Protein AF-A0A5F2HVX7-F1 (afdb_monomer)

Structure (mmCIF, N/CA/C/O backbone):
data_AF-A0A5F2HVX7-F1
#
_entry.id   AF-A0A5F2HVX7-F1
#
loop_
_atom_site.group_PDB
_atom_site.id
_atom_site.type_symbol
_atom_site.label_atom_id
_atom_site.label_alt_id
_atom_site.label_comp_id
_atom_site.label_asym_id
_atom_site.label_entity_id
_atom_site.label_seq_id
_atom_site.pdbx_PDB_ins_code
_atom_site.Cartn_x
_atom_site.Cartn_y
_atom_site.Cartn_z
_atom_site.occupancy
_atom_site.B_iso_or_equiv
_atom_site.auth_seq_id
_atom_site.auth_comp_id
_atom_site.auth_asym_id
_atom_site.auth_atom_id
_atom_site.pdbx_PDB_model_num
ATOM 1 N N . GLU A 1 1 ? -7.460 4.386 -13.150 1.00 77.94 1 GLU A N 1
ATOM 2 C CA . GLU A 1 1 ? -6.730 4.489 -11.866 1.00 77.94 1 GLU A CA 1
ATOM 3 C C . GLU A 1 1 ? -6.963 3.286 -10.956 1.00 77.94 1 GLU A C 1
ATOM 5 O O . GLU A 1 1 ? -6.006 2.580 -10.676 1.00 77.94 1 GLU A O 1
ATOM 10 N N . LEU A 1 2 ? -8.201 2.973 -10.549 1.00 87.44 2 LEU A N 1
ATOM 11 C CA . LEU A 1 2 ? -8.460 1.916 -9.554 1.00 87.44 2 LEU A CA 1
ATOM 12 C C . LEU A 1 2 ? -7.946 0.516 -9.939 1.00 87.44 2 LEU A C 1
ATOM 14 O O . LEU A 1 2 ? -7.370 -0.168 -9.098 1.00 87.44 2 LEU A O 1
ATOM 18 N N . ALA A 1 3 ? -8.091 0.111 -11.206 1.00 91.12 3 ALA A N 1
ATOM 19 C CA . ALA A 1 3 ? -7.529 -1.149 -11.703 1.00 91.12 3 ALA A CA 1
ATOM 20 C C . ALA A 1 3 ? -5.996 -1.200 -11.558 1.00 91.12 3 ALA A C 1
ATOM 22 O O . ALA A 1 3 ? -5.442 -2.226 -11.173 1.00 91.12 3 ALA A O 1
ATOM 23 N N . VAL A 1 4 ? -5.316 -0.074 -11.805 1.00 93.44 4 VAL A N 1
ATOM 24 C CA . VAL A 1 4 ? -3.857 0.041 -11.669 1.00 93.44 4 VAL A CA 1
ATOM 25 C C . VAL A 1 4 ? -3.458 -0.009 -10.196 1.00 93.44 4 VAL A C 1
ATOM 27 O O . VAL A 1 4 ? -2.576 -0.786 -9.848 1.00 93.44 4 VAL A O 1
ATOM 30 N N . VAL A 1 5 ? -4.145 0.728 -9.312 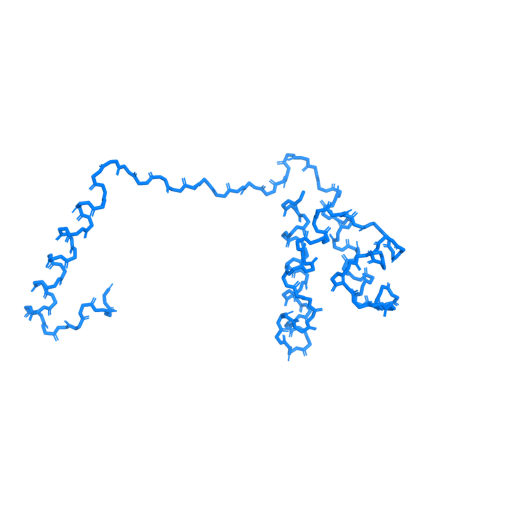1.00 94.38 5 VAL A N 1
ATOM 31 C CA . VAL A 1 5 ? -3.909 0.655 -7.856 1.00 94.38 5 VAL A CA 1
ATOM 32 C C . VAL A 1 5 ? -4.043 -0.784 -7.361 1.00 94.38 5 VAL A C 1
ATOM 34 O O . VAL A 1 5 ? -3.156 -1.281 -6.672 1.00 94.38 5 VAL A O 1
ATOM 37 N N . GLN A 1 6 ? -5.125 -1.470 -7.739 1.00 93.56 6 GLN A N 1
ATOM 38 C CA . GLN A 1 6 ? -5.376 -2.851 -7.335 1.00 93.56 6 GLN A CA 1
ATOM 39 C C . GLN A 1 6 ? -4.275 -3.795 -7.833 1.00 93.56 6 GLN A C 1
ATOM 41 O O . GLN A 1 6 ? -3.757 -4.597 -7.056 1.00 93.56 6 GLN A O 1
ATOM 46 N N . ALA A 1 7 ? -3.894 -3.692 -9.108 1.00 95.31 7 ALA A N 1
ATOM 47 C CA . ALA A 1 7 ? -2.873 -4.547 -9.701 1.00 95.31 7 ALA A CA 1
ATOM 48 C C . ALA A 1 7 ? -1.490 -4.324 -9.078 1.00 95.31 7 ALA A C 1
ATOM 50 O O . ALA A 1 7 ? -0.807 -5.292 -8.742 1.00 95.31 7 ALA A O 1
ATOM 51 N N . VAL A 1 8 ? -1.098 -3.065 -8.870 1.00 96.31 8 VAL A N 1
ATOM 52 C CA . VAL A 1 8 ? 0.184 -2.701 -8.253 1.00 96.31 8 VAL A CA 1
ATOM 53 C C . VAL A 1 8 ? 0.216 -3.114 -6.781 1.00 96.31 8 VAL A C 1
ATOM 55 O O . VAL A 1 8 ? 1.210 -3.680 -6.329 1.00 96.31 8 VAL A O 1
ATOM 58 N N . ALA A 1 9 ? -0.872 -2.909 -6.033 1.00 96.19 9 ALA A N 1
ATOM 59 C CA . ALA A 1 9 ? -0.971 -3.361 -4.647 1.00 96.19 9 ALA A CA 1
ATOM 60 C C . ALA A 1 9 ? -0.880 -4.892 -4.538 1.00 96.19 9 ALA A C 1
ATOM 62 O O . ALA A 1 9 ? -0.153 -5.404 -3.687 1.00 96.19 9 ALA A O 1
ATOM 63 N N . ALA A 1 10 ? -1.560 -5.621 -5.428 1.00 96.25 10 ALA A N 1
ATOM 64 C CA . ALA A 1 10 ? -1.506 -7.079 -5.472 1.00 96.25 10 ALA A CA 1
ATOM 65 C C . ALA A 1 10 ? -0.116 -7.599 -5.874 1.00 96.25 10 ALA A C 1
ATOM 67 O O . ALA A 1 10 ? 0.359 -8.580 -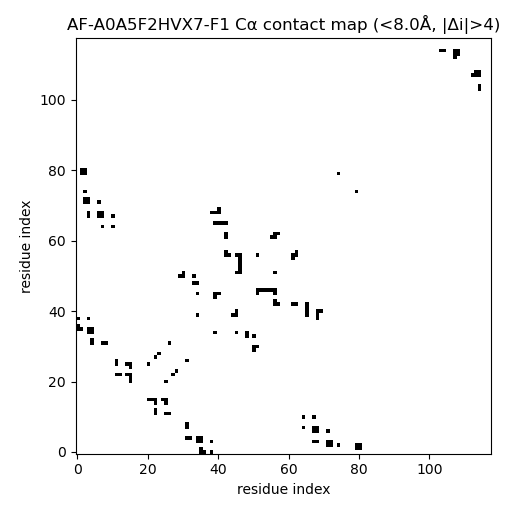5.306 1.00 96.25 10 ALA A O 1
ATOM 68 N N . TRP A 1 11 ? 0.547 -6.948 -6.834 1.00 97.19 11 TRP A N 1
ATOM 69 C CA . TRP A 1 11 ? 1.933 -7.250 -7.195 1.00 97.19 11 TRP A CA 1
ATOM 70 C C . TRP A 1 11 ? 2.874 -7.044 -6.006 1.00 97.19 11 TRP A C 1
ATOM 72 O O . TRP A 1 11 ? 3.629 -7.952 -5.667 1.00 97.19 11 TRP A O 1
ATOM 82 N N . ARG A 1 12 ? 2.758 -5.909 -5.306 1.00 97.38 12 ARG A N 1
ATOM 83 C CA . ARG A 1 12 ? 3.570 -5.613 -4.122 1.00 97.38 12 ARG A CA 1
ATOM 84 C C . ARG A 1 12 ? 3.405 -6.665 -3.030 1.00 97.38 12 ARG A C 1
ATOM 86 O O . ARG A 1 12 ? 4.388 -7.026 -2.396 1.00 97.38 12 ARG A O 1
ATOM 93 N N . GLU A 1 13 ? 2.179 -7.126 -2.786 1.00 97.44 13 GLU A N 1
ATOM 94 C CA . GLU A 1 13 ? 1.900 -8.164 -1.788 1.00 97.44 13 GLU A CA 1
ATOM 95 C C . GLU A 1 13 ? 2.611 -9.482 -2.13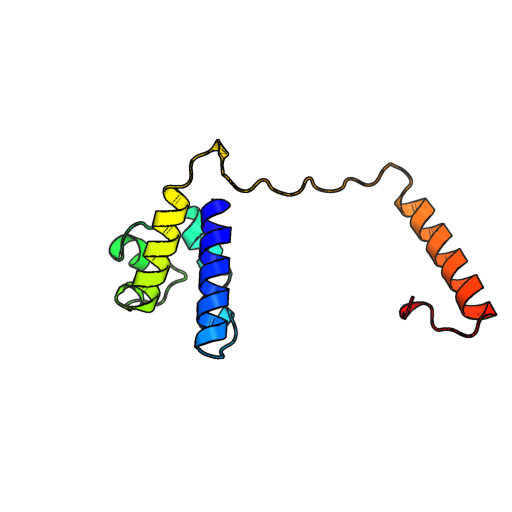3 1.00 97.44 13 GLU A C 1
ATOM 97 O O . GLU A 1 13 ? 3.227 -10.092 -1.262 1.00 97.44 13 GLU A O 1
ATOM 102 N N . ARG A 1 14 ? 2.593 -9.889 -3.411 1.00 97.19 14 ARG A N 1
ATOM 103 C CA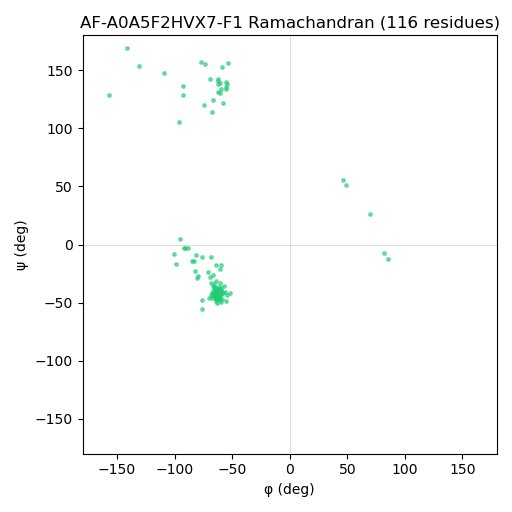 . ARG A 1 14 ? 3.310 -11.088 -3.873 1.00 97.19 14 ARG A CA 1
ATOM 104 C C . ARG A 1 14 ? 4.819 -10.947 -3.698 1.00 97.19 14 ARG A C 1
ATOM 106 O O . ARG A 1 14 ? 5.423 -11.792 -3.051 1.00 97.19 14 ARG A O 1
ATOM 113 N N . GLU A 1 15 ? 5.398 -9.846 -4.167 1.00 96.25 15 GLU A N 1
ATOM 114 C CA . GLU A 1 15 ? 6.835 -9.568 -4.028 1.00 96.25 15 GLU A CA 1
ATOM 115 C C . GLU A 1 15 ? 7.285 -9.513 -2.564 1.00 96.25 15 GLU A C 1
ATOM 117 O O . GLU A 1 15 ? 8.339 -10.033 -2.207 1.00 96.25 15 GLU A O 1
ATOM 122 N N . ALA A 1 16 ? 6.492 -8.872 -1.702 1.00 97.06 16 ALA A N 1
ATOM 123 C CA . ALA A 1 16 ? 6.787 -8.752 -0.279 1.00 97.06 16 ALA A CA 1
ATOM 124 C C . ALA A 1 16 ? 6.792 -10.122 0.403 1.00 97.06 16 ALA A C 1
ATOM 126 O O . ALA A 1 16 ? 7.685 -10.407 1.198 1.00 97.06 16 ALA A O 1
ATOM 127 N N . ARG A 1 17 ? 5.825 -10.976 0.049 1.00 97.19 17 ARG A N 1
ATOM 128 C CA . ARG A 1 17 ? 5.727 -12.347 0.547 1.00 97.19 17 ARG A CA 1
ATOM 129 C C . ARG A 1 17 ? 6.865 -13.230 0.042 1.00 97.19 17 ARG A C 1
ATOM 131 O O . ARG A 1 17 ? 7.443 -13.964 0.830 1.00 97.19 17 ARG A O 1
ATOM 138 N N . GLU A 1 18 ? 7.181 -13.171 -1.248 1.00 96.50 18 GLU A N 1
ATOM 139 C CA . GLU A 1 18 ? 8.242 -13.984 -1.860 1.00 96.50 18 GLU A CA 1
ATOM 140 C C . GLU A 1 18 ? 9.626 -13.633 -1.313 1.00 96.50 18 GLU A C 1
ATOM 142 O O . GLU A 1 18 ? 10.464 -14.510 -1.121 1.00 96.50 18 GLU A O 1
ATOM 147 N N . ARG A 1 19 ? 9.860 -12.348 -1.041 1.00 95.25 19 ARG A N 1
ATOM 148 C CA . ARG A 1 19 ? 11.140 -11.842 -0.536 1.00 95.25 19 ARG A CA 1
ATOM 149 C C . ARG A 1 19 ? 11.223 -11.792 0.988 1.00 95.25 19 ARG A C 1
ATOM 151 O O . ARG A 1 19 ? 12.261 -11.378 1.492 1.00 95.25 19 ARG A O 1
ATOM 158 N N . ASP A 1 20 ? 10.146 -12.148 1.686 1.00 97.12 20 ASP A N 1
ATOM 159 C CA . ASP A 1 20 ? 9.999 -12.046 3.143 1.00 97.12 20 ASP A CA 1
ATOM 160 C C . ASP A 1 20 ? 10.412 -10.667 3.697 1.00 97.12 20 ASP A C 1
ATOM 162 O O . ASP A 1 20 ? 11.249 -10.517 4.589 1.00 97.12 20 ASP A O 1
ATOM 166 N N . VAL A 1 21 ? 9.856 -9.605 3.106 1.00 96.75 21 VAL A N 1
ATOM 167 C CA . VAL A 1 21 ? 10.119 -8.222 3.525 1.00 96.75 21 VAL A CA 1
ATOM 168 C C . VAL A 1 21 ? 8.826 -7.433 3.700 1.00 96.75 21 VAL A C 1
ATOM 170 O O . VAL A 1 21 ? 7.838 -7.679 3.010 1.00 96.75 21 VAL A O 1
ATOM 173 N N . PRO A 1 22 ? 8.816 -6.397 4.560 1.00 97.25 22 PRO A N 1
ATOM 174 C CA . PRO A 1 22 ? 7.677 -5.497 4.658 1.00 97.25 22 PRO A CA 1
ATOM 175 C C . PRO A 1 22 ? 7.325 -4.874 3.303 1.00 97.25 22 PRO A C 1
ATOM 177 O O . PRO A 1 22 ? 8.202 -4.419 2.569 1.00 97.25 22 PRO A O 1
ATOM 180 N N . ARG A 1 23 ? 6.029 -4.750 3.010 1.00 96.00 23 ARG A N 1
ATOM 181 C CA . ARG A 1 23 ? 5.501 -4.208 1.741 1.00 96.00 23 ARG A CA 1
ATOM 182 C C . ARG A 1 23 ? 6.095 -2.852 1.365 1.00 96.00 23 ARG A C 1
ATOM 184 O O . ARG A 1 23 ? 6.481 -2.644 0.219 1.00 96.00 23 ARG A O 1
ATOM 191 N N . GLY A 1 24 ? 6.255 -1.960 2.345 1.00 93.94 24 GLY A N 1
ATOM 192 C CA . GLY A 1 24 ? 6.862 -0.641 2.140 1.00 93.94 24 GLY A CA 1
ATOM 193 C C . GLY A 1 24 ? 8.337 -0.677 1.717 1.00 93.94 24 GLY A C 1
ATOM 194 O O . GLY A 1 24 ? 8.834 0.314 1.191 1.00 93.94 24 GLY A O 1
ATOM 195 N N . ARG A 1 25 ? 9.037 -1.806 1.911 1.00 94.44 25 ARG A N 1
ATOM 196 C CA . ARG A 1 25 ? 10.401 -2.027 1.406 1.00 94.44 25 ARG A CA 1
ATOM 197 C C . ARG A 1 25 ? 10.429 -2.415 -0.070 1.00 94.44 25 ARG A C 1
ATOM 199 O O . ARG A 1 25 ? 11.423 -2.143 -0.732 1.00 94.44 25 ARG A O 1
ATOM 206 N N . VAL A 1 26 ? 9.363 -3.034 -0.575 1.00 94.50 26 VAL A N 1
ATOM 207 C CA . VAL A 1 26 ? 9.204 -3.328 -2.005 1.00 94.50 26 VAL A CA 1
ATOM 208 C C . VAL A 1 26 ? 8.818 -2.058 -2.754 1.00 94.50 26 VAL A C 1
ATOM 210 O O . VAL A 1 26 ? 9.493 -1.669 -3.702 1.00 94.50 26 VAL A O 1
ATOM 213 N N . LEU A 1 27 ? 7.734 -1.413 -2.318 1.00 94.56 27 LEU A N 1
ATOM 214 C CA . LEU A 1 27 ? 7.210 -0.194 -2.923 1.00 94.56 27 LEU A CA 1
ATOM 215 C C . LEU A 1 27 ? 6.377 0.570 -1.888 1.00 94.56 27 LEU A C 1
ATOM 217 O O . LEU A 1 27 ? 5.486 0.004 -1.245 1.00 94.56 27 LEU A O 1
ATOM 221 N N . LYS A 1 28 ? 6.665 1.858 -1.715 1.00 94.81 28 LYS A N 1
ATOM 222 C CA . LYS A 1 28 ? 5.933 2.718 -0.782 1.00 94.81 28 LYS A CA 1
ATOM 223 C C . LYS A 1 28 ? 4.534 3.062 -1.316 1.00 94.81 28 LYS A C 1
ATOM 225 O O . LYS A 1 28 ? 4.297 3.008 -2.519 1.00 94.81 28 LYS A O 1
ATOM 230 N N . ASP A 1 29 ? 3.603 3.391 -0.420 1.00 95.00 29 ASP A N 1
ATOM 231 C CA . ASP A 1 29 ? 2.208 3.676 -0.794 1.00 95.00 29 ASP A CA 1
ATOM 232 C C . ASP A 1 29 ? 2.075 4.922 -1.683 1.00 95.00 29 ASP A C 1
ATOM 234 O O . ASP A 1 29 ? 1.308 4.910 -2.641 1.00 95.00 29 ASP A O 1
ATOM 238 N N . ASP A 1 30 ? 2.859 5.968 -1.418 1.00 94.75 30 ASP A N 1
ATOM 239 C CA . ASP A 1 30 ? 2.949 7.175 -2.253 1.00 94.75 30 ASP A CA 1
ATOM 240 C C . ASP A 1 30 ? 3.324 6.843 -3.705 1.00 94.75 30 ASP A C 1
ATOM 242 O O . ASP A 1 30 ? 2.713 7.369 -4.636 1.00 94.75 30 ASP A O 1
ATOM 246 N N . ALA A 1 31 ? 4.247 5.901 -3.906 1.00 95.06 31 ALA A N 1
ATOM 247 C CA . ALA A 1 31 ? 4.606 5.427 -5.236 1.00 95.06 31 ALA A CA 1
ATOM 248 C C . ALA A 1 31 ? 3.462 4.686 -5.937 1.00 95.06 31 ALA A C 1
ATOM 250 O O . ALA A 1 31 ? 3.269 4.863 -7.137 1.00 95.06 31 ALA A O 1
ATOM 251 N N . ILE A 1 32 ? 2.657 3.904 -5.208 1.00 95.62 32 ILE A N 1
ATOM 252 C CA . ILE A 1 32 ? 1.469 3.244 -5.780 1.00 95.62 32 ILE A CA 1
ATOM 253 C C . ILE A 1 32 ? 0.489 4.287 -6.322 1.00 95.62 32 ILE A C 1
ATOM 255 O O . ILE A 1 32 ? -0.023 4.125 -7.432 1.00 95.62 32 ILE A O 1
ATOM 259 N N . TYR A 1 33 ? 0.250 5.362 -5.567 1.00 94.81 33 TYR A N 1
ATOM 260 C CA . TYR A 1 33 ? -0.620 6.451 -6.007 1.00 94.81 33 TYR A CA 1
ATOM 261 C C . TYR A 1 33 ? -0.062 7.167 -7.239 1.00 94.81 33 TYR A C 1
ATOM 263 O O . TYR A 1 33 ? -0.799 7.362 -8.205 1.00 94.81 33 TYR A O 1
ATOM 271 N N . GLU A 1 34 ? 1.228 7.516 -7.247 1.00 95.62 34 GLU A N 1
ATOM 272 C CA . GLU A 1 34 ? 1.839 8.196 -8.396 1.00 95.62 34 GLU A CA 1
ATOM 273 C C . GLU A 1 34 ? 1.815 7.312 -9.656 1.00 95.62 34 GLU A C 1
ATOM 275 O O . GLU A 1 34 ? 1.433 7.780 -10.729 1.00 95.62 34 GLU A O 1
ATOM 280 N N . ILE A 1 35 ? 2.132 6.017 -9.531 1.00 96.00 35 ILE A N 1
ATOM 281 C CA . ILE A 1 35 ? 2.056 5.044 -10.633 1.00 96.00 35 ILE A CA 1
ATOM 282 C C . ILE A 1 35 ? 0.623 4.926 -11.161 1.00 96.00 35 ILE A C 1
ATOM 284 O O . ILE A 1 35 ? 0.421 4.861 -12.371 1.00 96.00 35 ILE A O 1
ATOM 288 N N . ALA A 1 36 ? -0.382 4.909 -10.286 1.00 94.62 36 ALA A N 1
ATOM 289 C CA . ALA A 1 36 ? -1.773 4.809 -10.711 1.00 94.62 36 ALA A CA 1
ATOM 290 C C . ALA A 1 36 ? -2.279 6.056 -11.450 1.00 94.62 36 ALA A C 1
ATOM 292 O O . ALA A 1 36 ? -3.104 5.910 -12.354 1.00 94.62 36 ALA A O 1
ATOM 293 N N . GLN A 1 37 ? -1.787 7.242 -11.079 1.00 94.38 37 GLN A N 1
ATOM 294 C CA . GLN A 1 37 ? -2.119 8.514 -11.729 1.00 94.38 37 GLN A CA 1
ATOM 295 C C . GLN A 1 37 ? -1.391 8.685 -13.066 1.00 94.38 37 GLN A C 1
ATOM 297 O O . GLN A 1 37 ? -2.005 9.038 -14.068 1.00 94.38 37 GLN A O 1
ATOM 302 N N . GLN A 1 38 ? -0.080 8.429 -13.094 1.00 94.88 38 GLN A N 1
ATOM 303 C CA . GLN A 1 38 ? 0.751 8.633 -14.285 1.00 94.88 38 GLN A CA 1
ATOM 304 C C . GLN A 1 38 ? 0.664 7.467 -15.278 1.00 94.88 38 GLN A C 1
ATOM 306 O O . GLN A 1 38 ? 0.949 7.646 -16.459 1.00 94.88 38 GLN A O 1
ATOM 311 N N . ALA A 1 39 ? 0.277 6.276 -14.809 1.00 94.31 39 ALA A N 1
ATOM 312 C CA . ALA A 1 39 ? 0.128 5.054 -15.599 1.00 94.31 39 ALA A CA 1
ATOM 313 C C . ALA A 1 39 ? 1.319 4.781 -16.553 1.00 94.31 39 ALA A C 1
ATOM 315 O O . ALA A 1 39 ? 1.117 4.643 -17.766 1.00 94.31 39 ALA A O 1
ATOM 316 N N . PRO A 1 40 ? 2.566 4.712 -16.039 1.00 95.81 40 PRO A N 1
ATOM 317 C CA . PRO A 1 40 ? 3.749 4.506 -16.869 1.00 95.81 40 PRO A CA 1
ATOM 318 C C . PRO A 1 40 ? 3.682 3.153 -17.588 1.00 95.81 40 PRO A C 1
ATOM 320 O O . PRO A 1 40 ? 3.435 2.120 -16.969 1.00 95.81 40 PRO A O 1
ATOM 323 N N . ARG A 1 41 ? 3.927 3.159 -18.903 1.00 94.81 41 ARG A N 1
ATOM 324 C CA . ARG A 1 41 ? 3.892 1.947 -19.745 1.00 94.81 41 ARG A CA 1
ATOM 325 C C . ARG A 1 41 ? 5.266 1.347 -20.015 1.00 94.81 41 ARG A C 1
ATOM 327 O O . ARG A 1 41 ? 5.359 0.191 -20.422 1.00 94.81 41 ARG A O 1
ATOM 334 N N . ASP A 1 42 ? 6.316 2.124 -19.774 1.00 95.44 42 ASP A N 1
ATOM 335 C CA . ASP A 1 42 ? 7.702 1.761 -20.034 1.00 95.44 42 ASP A CA 1
ATOM 336 C C . ASP A 1 42 ? 8.646 2.278 -18.933 1.00 95.44 42 ASP A C 1
ATOM 338 O O . ASP A 1 42 ? 8.270 3.077 -18.067 1.00 95.44 42 ASP A O 1
ATOM 342 N N . ALA A 1 43 ? 9.894 1.805 -18.969 1.00 94.25 43 ALA A N 1
ATOM 343 C CA . ALA A 1 43 ? 10.919 2.164 -17.994 1.00 94.25 43 ALA A CA 1
ATOM 344 C C . ALA A 1 43 ? 11.282 3.658 -18.036 1.00 94.25 43 ALA A C 1
ATOM 346 O O . ALA A 1 43 ? 11.609 4.239 -17.006 1.00 94.25 43 ALA A O 1
ATOM 347 N N . THR A 1 44 ? 11.198 4.310 -19.201 1.00 93.81 44 THR A N 1
ATOM 348 C CA . THR A 1 44 ? 11.484 5.747 -19.319 1.00 93.81 44 THR A CA 1
ATOM 349 C C . THR A 1 44 ? 10.426 6.581 -18.601 1.00 93.81 44 THR A C 1
ATOM 351 O O . THR A 1 44 ? 10.773 7.514 -17.882 1.00 93.81 44 THR A O 1
ATOM 354 N N . ALA A 1 45 ? 9.149 6.238 -18.753 1.00 93.75 45 ALA A N 1
ATOM 355 C CA . ALA A 1 45 ? 8.043 6.858 -18.039 1.00 93.75 45 ALA A CA 1
ATOM 356 C C . ALA A 1 45 ? 8.128 6.578 -16.533 1.00 93.75 45 ALA A C 1
ATOM 358 O O . ALA A 1 45 ? 7.929 7.492 -15.736 1.00 93.75 45 ALA A O 1
ATOM 359 N N . LEU A 1 46 ? 8.494 5.352 -16.144 1.00 94.12 46 LEU A N 1
ATOM 360 C CA . LEU A 1 46 ? 8.693 4.991 -14.740 1.00 94.12 46 LEU A CA 1
ATOM 361 C C . LEU A 1 46 ? 9.832 5.799 -14.098 1.00 94.12 46 LEU A C 1
ATOM 363 O O . LEU A 1 46 ? 9.664 6.327 -13.007 1.00 94.12 4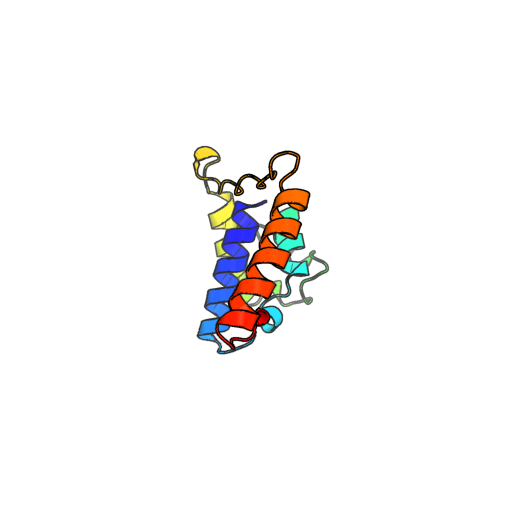6 LEU A O 1
ATOM 367 N N . GLY A 1 47 ? 10.957 5.980 -14.794 1.00 92.62 47 GLY A N 1
ATOM 368 C CA . GLY A 1 47 ? 12.100 6.757 -14.299 1.00 92.62 47 GLY A CA 1
ATOM 369 C C . GLY A 1 47 ? 11.848 8.267 -14.167 1.00 92.62 47 GLY A C 1
ATOM 370 O O . GLY A 1 47 ? 12.667 8.975 -13.581 1.00 92.62 47 GLY A O 1
ATOM 371 N N . ARG A 1 48 ? 10.732 8.782 -14.704 1.00 93.25 48 ARG A N 1
ATOM 372 C CA . ARG A 1 48 ? 10.299 10.180 -14.521 1.00 93.25 48 ARG A CA 1
ATOM 373 C C . ARG A 1 48 ? 9.505 10.392 -13.232 1.00 93.25 48 ARG A C 1
ATOM 375 O O . ARG A 1 48 ? 9.303 11.547 -12.854 1.00 93.25 48 ARG A O 1
ATOM 382 N N . LEU A 1 49 ? 9.049 9.318 -12.584 1.00 94.00 49 LEU A N 1
ATOM 383 C CA . LEU A 1 49 ? 8.291 9.412 -11.341 1.00 94.00 49 LEU A CA 1
ATOM 384 C C . LEU A 1 49 ? 9.186 9.898 -10.202 1.00 94.00 49 LEU A C 1
ATOM 386 O O . LEU A 1 49 ? 10.364 9.548 -10.107 1.00 94.00 49 LEU A O 1
ATOM 390 N N . ARG A 1 50 ? 8.620 10.722 -9.321 1.00 92.50 50 ARG A N 1
ATOM 391 C CA . ARG A 1 50 ? 9.367 11.334 -8.213 1.00 92.50 50 ARG A CA 1
ATOM 392 C C . ARG A 1 50 ? 9.543 10.377 -7.041 1.00 92.50 50 ARG A C 1
ATOM 394 O O . ARG A 1 50 ? 10.514 10.492 -6.299 1.00 92.50 50 ARG A O 1
ATOM 401 N N . THR A 1 51 ? 8.602 9.456 -6.865 1.00 91.31 51 THR A N 1
ATOM 402 C CA . THR A 1 51 ? 8.568 8.499 -5.749 1.00 91.31 51 THR A CA 1
ATOM 403 C C . THR A 1 51 ? 9.438 7.261 -5.974 1.00 91.31 51 THR A C 1
ATOM 405 O O . THR A 1 51 ? 9.736 6.540 -5.019 1.00 91.31 51 THR A O 1
ATOM 408 N N . THR A 1 52 ? 9.885 7.010 -7.208 1.00 88.25 52 THR A N 1
ATOM 409 C CA . THR A 1 52 ? 10.758 5.876 -7.536 1.00 88.25 52 THR A CA 1
ATOM 410 C C . THR A 1 52 ? 12.237 6.273 -7.484 1.00 88.25 52 THR A C 1
ATOM 412 O O . THR A 1 52 ? 12.603 7.321 -8.020 1.00 88.25 52 THR A O 1
ATOM 415 N N . PRO A 1 53 ? 13.126 5.452 -6.892 1.00 86.31 53 PRO A N 1
ATOM 416 C CA . PRO A 1 53 ? 14.561 5.724 -6.912 1.00 86.31 53 PRO A CA 1
ATOM 417 C C . PRO A 1 53 ? 15.112 5.769 -8.345 1.00 86.31 53 PRO A C 1
ATOM 419 O O . PRO A 1 53 ? 14.778 4.919 -9.168 1.00 86.31 53 PRO A O 1
ATOM 422 N N . LYS A 1 54 ? 16.008 6.719 -8.639 1.00 87.38 54 LYS A N 1
ATOM 423 C CA . LYS A 1 54 ? 16.677 6.799 -9.950 1.00 87.38 54 LYS A CA 1
ATOM 424 C C . LYS A 1 54 ? 17.464 5.518 -10.241 1.00 87.38 54 LYS A C 1
ATOM 426 O O . LYS A 1 54 ? 18.221 5.059 -9.390 1.00 87.38 54 LYS A O 1
ATOM 431 N N . GLY A 1 55 ? 17.323 4.972 -11.445 1.00 86.31 55 GLY A N 1
ATOM 432 C CA . GLY A 1 55 ? 17.982 3.739 -11.876 1.00 86.31 55 GLY A CA 1
ATOM 433 C C . GLY A 1 55 ? 17.224 2.465 -11.492 1.00 86.31 55 GLY A C 1
ATOM 434 O O . GLY A 1 55 ? 17.531 1.397 -12.026 1.00 86.31 55 GLY A O 1
ATOM 435 N N . TRP A 1 56 ? 16.215 2.549 -10.615 1.00 91.62 56 TRP A N 1
ATOM 436 C CA . TRP A 1 56 ? 15.382 1.402 -10.249 1.00 91.62 56 TRP A CA 1
ATOM 437 C C . TRP A 1 56 ? 14.526 0.913 -11.418 1.00 91.62 56 TRP A C 1
ATOM 439 O O . TRP A 1 56 ? 14.234 -0.281 -11.495 1.00 91.62 56 TRP A O 1
ATOM 449 N N . GLU A 1 57 ? 14.200 1.791 -12.371 1.00 91.00 57 GLU A N 1
ATOM 450 C CA . GLU A 1 57 ? 13.415 1.475 -13.567 1.00 91.00 57 GLU A CA 1
ATOM 451 C C . GLU A 1 57 ? 14.047 0.393 -14.457 1.00 91.00 57 GLU A C 1
ATOM 453 O O . GLU A 1 57 ? 13.361 -0.215 -15.273 1.00 91.00 57 GLU A O 1
ATOM 458 N N . ARG A 1 58 ? 15.348 0.128 -14.282 1.00 91.38 58 ARG A N 1
ATOM 459 C CA . ARG A 1 58 ? 16.106 -0.897 -15.018 1.00 91.38 58 ARG A CA 1
ATOM 460 C C .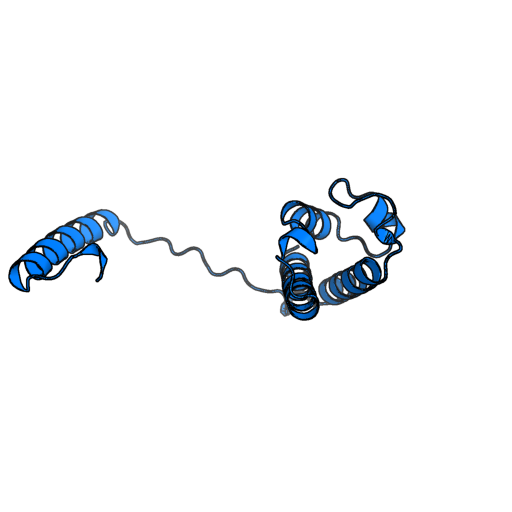 ARG A 1 58 ? 16.121 -2.260 -14.322 1.00 91.38 58 ARG A C 1
ATOM 462 O O . ARG A 1 58 ? 16.717 -3.201 -14.836 1.00 91.38 58 ARG A O 1
ATOM 469 N N . SER A 1 59 ? 15.531 -2.366 -13.133 1.00 93.56 59 SER A N 1
ATOM 470 C CA . SER A 1 59 ? 15.530 -3.604 -12.353 1.00 93.56 59 SER A CA 1
ATOM 471 C C . SER A 1 59 ? 14.520 -4.631 -12.882 1.00 93.56 59 SER A C 1
ATOM 473 O O . SER A 1 59 ? 13.505 -4.290 -13.498 1.00 93.56 59 SER A O 1
ATOM 475 N N . ALA A 1 60 ? 14.757 -5.911 -12.577 1.00 92.31 60 ALA A N 1
ATOM 476 C CA . ALA A 1 60 ? 13.789 -6.977 -12.850 1.00 92.31 60 ALA A CA 1
ATOM 477 C C . ALA A 1 60 ? 12.454 -6.725 -12.121 1.00 92.31 60 ALA A C 1
ATOM 479 O O . ALA A 1 60 ? 11.383 -6.916 -12.691 1.00 92.31 60 ALA A O 1
ATOM 480 N N . THR A 1 61 ? 12.520 -6.196 -10.895 1.00 92.81 61 THR A N 1
ATOM 481 C CA . THR A 1 61 ? 11.352 -5.801 -10.096 1.00 92.81 61 THR A CA 1
ATOM 482 C C . THR A 1 61 ? 10.533 -4.706 -10.789 1.00 92.81 61 THR A C 1
ATOM 484 O O . THR A 1 61 ? 9.313 -4.817 -10.879 1.00 92.81 61 THR A O 1
ATOM 487 N N . ALA A 1 62 ? 11.179 -3.675 -11.344 1.00 93.88 62 ALA A N 1
ATOM 488 C CA . ALA A 1 62 ? 10.492 -2.633 -12.110 1.00 93.88 62 ALA A CA 1
ATOM 489 C C . ALA A 1 62 ? 9.865 -3.171 -13.406 1.00 93.88 62 ALA A C 1
ATOM 491 O O . ALA A 1 62 ? 8.777 -2.748 -13.794 1.00 93.88 62 ALA A O 1
ATOM 492 N N . THR A 1 63 ? 10.510 -4.150 -14.043 1.00 95.75 63 THR A N 1
ATOM 493 C CA . THR A 1 63 ? 9.958 -4.835 -15.222 1.00 95.75 63 THR A CA 1
ATOM 494 C C . THR A 1 63 ? 8.677 -5.601 -14.870 1.00 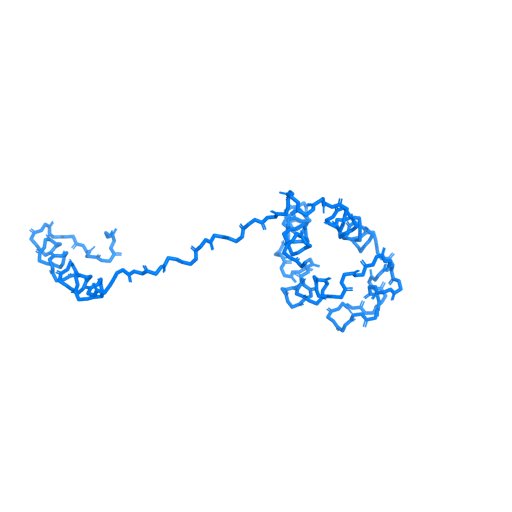95.75 63 THR A C 1
ATOM 496 O O . THR A 1 63 ? 7.671 -5.480 -15.571 1.00 95.75 63 THR A O 1
ATOM 499 N N . ALA A 1 64 ? 8.674 -6.330 -13.750 1.00 95.50 64 ALA A N 1
ATOM 500 C CA . ALA A 1 64 ? 7.496 -7.041 -13.250 1.00 95.50 64 ALA A CA 1
ATOM 501 C C . ALA A 1 64 ? 6.352 -6.082 -12.867 1.00 95.50 64 AL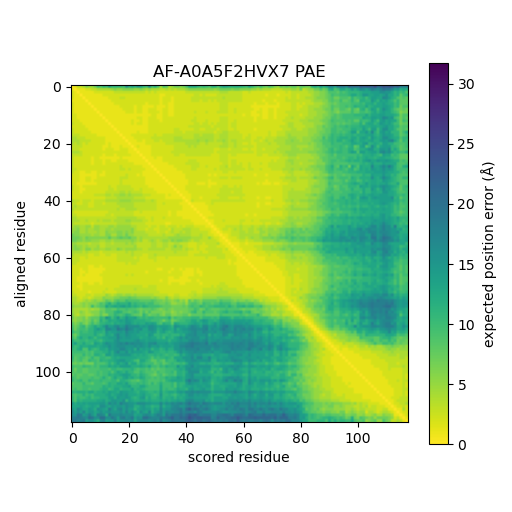A A C 1
ATOM 503 O O . ALA A 1 64 ? 5.190 -6.335 -13.196 1.00 95.50 64 ALA A O 1
ATOM 504 N N . LEU A 1 65 ? 6.678 -4.944 -12.245 1.00 96.06 65 LEU A N 1
ATOM 505 C CA . LEU A 1 65 ? 5.715 -3.878 -11.966 1.00 96.06 65 LEU A CA 1
ATOM 506 C C . LEU A 1 65 ? 5.076 -3.342 -13.257 1.00 96.06 65 LEU A C 1
ATOM 508 O O . LEU A 1 65 ? 3.853 -3.244 -13.337 1.00 96.06 65 LEU A O 1
ATOM 512 N N . LEU A 1 66 ? 5.878 -3.009 -14.274 1.00 96.62 66 LEU A N 1
ATOM 513 C CA . LEU A 1 66 ? 5.375 -2.500 -15.556 1.00 96.62 66 LEU A CA 1
ATOM 514 C C . LEU A 1 66 ? 4.475 -3.516 -16.263 1.00 96.62 66 LEU A C 1
ATOM 516 O O . LEU A 1 66 ? 3.467 -3.132 -16.855 1.00 96.62 66 LEU A O 1
ATOM 520 N N . ALA A 1 67 ? 4.784 -4.811 -16.162 1.00 96.69 67 ALA A N 1
ATOM 521 C CA . ALA A 1 67 ? 3.901 -5.861 -16.658 1.00 96.69 67 ALA A CA 1
ATOM 522 C C . ALA A 1 67 ? 2.536 -5.838 -15.946 1.00 96.69 67 ALA A C 1
ATOM 524 O O . ALA A 1 67 ? 1.500 -5.890 -16.609 1.00 96.69 67 ALA A O 1
ATOM 525 N N . ALA A 1 68 ? 2.516 -5.680 -14.617 1.00 96.38 68 ALA A N 1
ATOM 526 C CA . ALA A 1 68 ? 1.275 -5.560 -13.849 1.00 96.38 68 ALA A CA 1
ATOM 527 C C . ALA A 1 68 ? 0.473 -4.296 -14.216 1.00 96.38 68 ALA A C 1
ATOM 529 O O . ALA A 1 68 ? -0.749 -4.362 -14.354 1.00 96.38 68 ALA A O 1
ATOM 530 N N . VAL A 1 69 ? 1.149 -3.160 -14.420 1.00 96.31 69 VAL A N 1
ATOM 531 C CA . VAL A 1 69 ? 0.514 -1.902 -14.849 1.00 96.31 69 VAL A CA 1
ATOM 532 C C . VAL A 1 69 ? -0.094 -2.046 -16.244 1.00 96.31 69 VAL A C 1
ATOM 534 O O . VAL A 1 69 ? -1.263 -1.722 -16.437 1.00 96.31 69 VAL A O 1
ATOM 537 N N . ASN A 1 70 ? 0.655 -2.580 -17.210 1.00 95.94 70 ASN A N 1
ATOM 538 C CA . ASN A 1 70 ? 0.168 -2.764 -18.577 1.00 95.94 70 ASN A CA 1
ATOM 539 C C . ASN A 1 70 ? -1.000 -3.759 -18.646 1.00 95.94 70 ASN A C 1
ATOM 541 O O . ASN A 1 70 ? -1.978 -3.499 -19.345 1.00 95.94 70 ASN A O 1
ATOM 545 N N . ALA A 1 71 ? -0.952 -4.844 -17.867 1.00 94.25 71 ALA A N 1
ATOM 546 C CA . ALA A 1 71 ? -2.075 -5.769 -17.738 1.00 94.25 71 ALA A CA 1
ATOM 547 C C . ALA A 1 71 ? -3.325 -5.072 -17.175 1.00 94.25 71 ALA A C 1
ATOM 549 O O . ALA A 1 71 ? -4.421 -5.264 -17.694 1.00 94.25 71 ALA A O 1
ATOM 550 N N . ALA A 1 72 ? -3.166 -4.212 -16.164 1.00 93.62 72 ALA A N 1
ATOM 551 C CA . ALA A 1 72 ? -4.270 -3.446 -15.588 1.00 93.62 72 ALA A CA 1
ATOM 552 C C . ALA A 1 72 ? -4.866 -2.419 -16.563 1.00 93.62 72 ALA A C 1
ATOM 554 O O . ALA A 1 72 ? -6.074 -2.192 -16.557 1.00 93.62 72 ALA A O 1
ATOM 555 N N . LEU A 1 73 ? -4.035 -1.805 -17.411 1.00 92.31 73 LEU A N 1
ATOM 556 C CA . LEU A 1 73 ? -4.480 -0.869 -18.448 1.00 92.31 73 LEU A CA 1
ATOM 557 C C . LEU A 1 73 ? -5.225 -1.556 -19.599 1.00 92.31 73 LEU A C 1
ATOM 559 O O . LEU A 1 73 ? -6.008 -0.898 -20.281 1.00 92.31 73 LEU A O 1
ATOM 563 N N . ALA A 1 74 ? -4.995 -2.852 -19.810 1.00 92.81 74 ALA A N 1
ATOM 564 C CA . ALA A 1 74 ? -5.698 -3.651 -20.809 1.00 92.81 74 ALA A CA 1
ATOM 565 C C . ALA A 1 74 ? -7.080 -4.146 -20.335 1.00 92.81 74 ALA A C 1
ATOM 567 O O . ALA A 1 74 ? -7.837 -4.688 -21.139 1.00 92.81 74 ALA A O 1
ATOM 568 N N . VAL A 1 75 ? -7.426 -3.972 -19.051 1.00 89.31 75 VAL A N 1
ATOM 569 C CA . VAL A 1 75 ? -8.723 -4.398 -18.504 1.00 89.31 75 VAL A CA 1
ATOM 570 C C . VAL A 1 75 ? -9.859 -3.565 -19.128 1.00 89.31 75 VAL A C 1
ATOM 572 O O . VAL A 1 75 ? -9.831 -2.334 -19.023 1.00 89.31 75 VAL A O 1
ATOM 575 N N . PRO A 1 76 ? -10.879 -4.201 -19.745 1.00 88.06 76 PRO A N 1
ATOM 576 C CA . PRO A 1 76 ? -12.050 -3.507 -20.279 1.00 88.06 76 PRO A CA 1
ATOM 577 C C . PRO A 1 76 ? -12.795 -2.714 -19.204 1.00 88.06 76 PRO A C 1
ATOM 579 O O . PRO A 1 76 ? -12.795 -3.083 -18.026 1.00 88.06 76 PRO A O 1
ATOM 582 N N . LYS A 1 77 ? -13.485 -1.638 -19.601 1.00 81.31 77 LYS A N 1
ATOM 583 C CA . LYS A 1 77 ? -14.165 -0.748 -18.645 1.00 81.31 77 LYS A CA 1
ATOM 584 C C . LYS A 1 77 ? -15.226 -1.476 -17.820 1.00 81.31 77 LYS A C 1
ATOM 586 O O . LYS A 1 77 ? -15.429 -1.161 -16.652 1.00 81.31 77 LYS A O 1
ATOM 591 N N . GLU A 1 78 ? -15.864 -2.464 -18.423 1.00 84.56 78 GLU A N 1
ATOM 592 C CA . GLU A 1 78 ? -16.936 -3.277 -17.859 1.00 84.56 78 GLU A CA 1
ATOM 593 C C . GLU A 1 78 ? -16.426 -4.201 -16.745 1.00 84.56 78 GLU A C 1
ATOM 595 O O . GLU A 1 78 ? -17.168 -4.523 -15.818 1.00 84.56 78 GLU A O 1
ATOM 600 N N . ALA A 1 79 ? -15.149 -4.587 -16.818 1.00 83.19 79 ALA A N 1
ATOM 601 C CA . ALA A 1 79 ? -14.466 -5.429 -15.842 1.00 83.19 79 ALA A CA 1
ATOM 602 C C . ALA A 1 79 ? -13.696 -4.615 -14.788 1.00 83.19 79 ALA A C 1
ATOM 604 O O . ALA A 1 79 ? -12.998 -5.194 -13.952 1.00 83.19 79 ALA A O 1
ATOM 605 N N . MET A 1 80 ? -13.798 -3.278 -14.808 1.00 81.38 80 MET A N 1
ATOM 606 C CA . MET A 1 80 ? -13.127 -2.458 -13.807 1.00 81.38 80 MET A CA 1
ATOM 607 C C . MET A 1 80 ? -13.654 -2.756 -12.398 1.00 81.38 80 MET A C 1
ATOM 609 O O . MET A 1 80 ? -14.864 -2.929 -12.207 1.00 81.38 80 MET A O 1
ATOM 613 N N . PRO A 1 81 ? -12.765 -2.757 -11.388 1.00 81.50 81 PRO A N 1
ATOM 614 C CA . PRO A 1 81 ? -13.181 -2.876 -10.002 1.00 81.50 81 PRO A CA 1
ATOM 615 C C . PRO A 1 81 ? -14.191 -1.777 -9.666 1.00 81.50 81 PRO A C 1
ATOM 617 O O . PRO A 1 81 ? -14.003 -0.605 -9.997 1.00 81.50 81 PRO A O 1
ATOM 620 N N . LYS A 1 82 ? -15.281 -2.162 -9.004 1.00 82.25 82 LYS A N 1
ATOM 621 C CA . LYS A 1 82 ? -16.274 -1.224 -8.481 1.00 82.25 82 LYS A CA 1
ATOM 622 C C . LYS A 1 82 ? -15.907 -0.906 -7.040 1.00 82.25 82 LYS A C 1
ATOM 624 O O . LYS A 1 82 ? -15.697 -1.822 -6.247 1.00 82.25 82 LYS A O 1
ATOM 629 N N . LEU A 1 83 ? -15.836 0.379 -6.699 1.00 79.00 83 LEU A N 1
ATOM 630 C CA . LEU A 1 83 ? -15.673 0.779 -5.304 1.00 79.00 83 LEU A CA 1
ATOM 631 C C . LEU A 1 83 ? -16.893 0.310 -4.501 1.00 79.00 83 LEU A C 1
ATOM 633 O O . LEU A 1 83 ? -18.023 0.451 -4.989 1.00 79.00 83 LEU A O 1
ATOM 637 N N . PRO A 1 84 ? -16.695 -0.221 -3.282 1.00 80.31 84 PRO A N 1
ATOM 638 C CA . PRO A 1 84 ? -17.801 -0.430 -2.366 1.00 80.31 84 PRO A CA 1
ATOM 639 C C . PRO A 1 84 ? -18.524 0.901 -2.180 1.00 80.31 84 PRO A C 1
ATOM 641 O O . PRO A 1 84 ? -17.884 1.942 -2.010 1.00 80.31 84 PRO A O 1
ATOM 644 N N . LYS A 1 85 ? -19.857 0.885 -2.224 1.00 80.94 85 LYS A N 1
ATOM 645 C CA . LYS A 1 85 ? -20.629 2.083 -1.893 1.00 80.94 85 LYS A CA 1
ATOM 646 C C . LYS A 1 85 ? -20.302 2.463 -0.452 1.00 80.94 85 LYS A C 1
ATOM 648 O O . LYS A 1 85 ? -20.339 1.606 0.430 1.00 80.94 85 LYS A O 1
ATOM 653 N N . THR A 1 86 ? -19.978 3.732 -0.223 1.00 80.25 86 THR A N 1
ATOM 654 C CA . THR A 1 86 ? -19.825 4.259 1.130 1.00 80.25 86 THR A CA 1
ATOM 655 C C . THR A 1 86 ? -21.134 4.038 1.879 1.00 80.25 86 THR A C 1
ATOM 657 O O . THR A 1 86 ? -22.199 4.466 1.435 1.00 80.25 86 THR A O 1
ATOM 660 N N . PHE A 1 87 ? -21.064 3.313 2.995 1.00 84.31 87 PHE A N 1
ATOM 661 C CA . PHE A 1 87 ? -22.216 3.136 3.864 1.00 84.31 87 PHE A CA 1
ATOM 662 C C . PHE A 1 87 ? -22.546 4.487 4.498 1.00 84.31 87 PHE A C 1
ATOM 664 O O . PHE A 1 87 ? -21.744 5.042 5.248 1.00 84.31 87 PHE A O 1
ATOM 671 N N . GLN A 1 88 ? -23.705 5.031 4.148 1.00 84.88 88 GLN A N 1
ATOM 672 C CA . GLN A 1 88 ? -24.274 6.212 4.779 1.00 84.88 88 GLN A CA 1
ATOM 673 C C . GLN A 1 88 ? -25.262 5.706 5.834 1.00 84.88 88 GLN A C 1
ATOM 675 O O . GLN A 1 88 ? -26.316 5.185 5.456 1.00 84.88 88 GLN A O 1
ATOM 680 N N . PRO A 1 89 ? -24.920 5.765 7.131 1.00 85.50 89 PRO A N 1
ATOM 681 C CA . PRO A 1 89 ? -25.855 5.358 8.164 1.00 85.50 89 PRO A CA 1
ATOM 682 C C . PRO A 1 89 ? -27.105 6.257 8.124 1.00 85.50 89 PRO A C 1
ATOM 684 O O . PRO A 1 89 ? -26.968 7.466 7.923 1.00 85.50 89 PRO A O 1
ATOM 687 N N . PRO A 1 90 ? -28.313 5.700 8.326 1.00 89.88 90 PRO A N 1
ATOM 688 C CA . PRO A 1 90 ? -29.539 6.484 8.444 1.00 89.88 90 PRO A CA 1
ATOM 689 C C . PRO A 1 90 ? -29.447 7.573 9.518 1.00 89.88 90 PRO A C 1
ATOM 691 O O . PRO A 1 90 ? -28.701 7.441 10.497 1.00 89.88 90 PRO A O 1
ATOM 694 N N . GLU A 1 91 ? -30.258 8.618 9.379 1.00 90.50 91 GLU A N 1
ATOM 695 C CA . GLU A 1 91 ? -30.407 9.635 10.419 1.00 90.50 91 GLU A CA 1
ATOM 696 C C . GLU A 1 91 ? -30.780 8.986 11.764 1.00 90.50 91 GLU A C 1
ATOM 698 O O . GLU A 1 91 ? -31.540 8.020 11.824 1.00 90.50 91 GLU A O 1
ATOM 703 N N . GLY A 1 92 ? -30.174 9.460 12.853 1.00 90.56 92 GLY A N 1
ATOM 704 C CA . GLY A 1 92 ? -30.360 8.877 14.185 1.00 90.56 92 GLY A CA 1
ATOM 705 C C . GLY A 1 92 ? -29.505 7.640 14.491 1.00 90.56 92 GLY A C 1
ATOM 706 O O . GLY A 1 92 ? -29.440 7.245 15.654 1.00 90.56 92 GLY A O 1
ATOM 707 N N . SER A 1 93 ? -28.765 7.076 13.526 1.00 93.12 93 SER A N 1
ATOM 708 C CA . SER A 1 93 ? -27.886 5.916 13.781 1.00 93.12 93 SER A CA 1
ATOM 709 C C . SER A 1 93 ? -26.846 6.179 14.872 1.00 93.12 93 SER A C 1
ATOM 711 O O . SER A 1 93 ? -26.561 5.291 15.670 1.00 93.12 93 SER A O 1
ATOM 713 N N . ASN A 1 94 ? -26.310 7.402 14.957 1.00 92.38 94 ASN A N 1
ATOM 714 C CA . ASN A 1 94 ? -25.367 7.773 16.017 1.00 92.38 94 ASN A CA 1
ATOM 715 C C . ASN A 1 94 ? -26.037 7.780 17.398 1.00 92.38 94 ASN A C 1
ATOM 717 O O . ASN A 1 94 ? -25.476 7.252 18.351 1.00 92.38 94 ASN A O 1
ATOM 721 N N . ALA A 1 95 ? -27.253 8.324 17.503 1.00 93.88 95 ALA A N 1
ATOM 722 C CA . ALA A 1 95 ? -28.008 8.329 18.755 1.00 93.88 95 ALA A CA 1
ATOM 723 C C . ALA A 1 95 ? -28.372 6.900 19.191 1.00 93.88 95 ALA A C 1
ATOM 725 O O . ALA A 1 95 ? -28.194 6.542 20.353 1.00 93.88 95 ALA A O 1
ATOM 726 N N . ALA A 1 96 ? -28.799 6.055 18.247 1.00 94.69 96 ALA A N 1
ATOM 727 C CA . ALA A 1 96 ? -29.035 4.639 18.500 1.00 94.69 96 ALA A CA 1
ATOM 728 C C . ALA A 1 96 ? -27.753 3.919 18.953 1.00 94.69 96 ALA A C 1
ATOM 730 O O . ALA A 1 96 ? -27.791 3.159 19.917 1.00 94.69 96 ALA A O 1
ATOM 731 N N . ALA A 1 97 ? -26.608 4.193 18.320 1.00 95.00 97 ALA A N 1
ATOM 732 C CA . ALA A 1 97 ? -25.323 3.623 18.717 1.00 95.00 97 ALA A CA 1
ATOM 733 C C . ALA A 1 97 ? -24.924 4.018 20.150 1.00 95.00 97 ALA A C 1
ATOM 735 O O . ALA A 1 97 ? -24.415 3.176 20.884 1.00 95.00 97 ALA A O 1
ATOM 736 N N . GLU A 1 98 ? -25.188 5.255 20.582 1.00 95.94 98 GLU A N 1
ATOM 737 C CA . GLU A 1 98 ? -24.938 5.668 21.971 1.00 95.94 98 GLU A CA 1
ATOM 738 C C . GLU A 1 98 ? -25.838 4.931 22.971 1.00 95.94 98 GLU A C 1
ATOM 740 O O . GLU A 1 98 ? -25.348 4.439 23.988 1.00 95.94 98 GLU A O 1
ATOM 745 N N . LEU A 1 99 ? -27.127 4.754 22.662 1.00 96.94 99 LEU A N 1
ATOM 746 C CA . LEU A 1 99 ? -28.024 3.946 23.498 1.00 96.94 99 LEU A CA 1
ATOM 747 C C . LEU A 1 99 ? -27.559 2.485 23.585 1.00 96.94 99 LEU A C 1
ATOM 749 O O . LEU A 1 99 ? -27.548 1.901 24.670 1.00 96.94 99 LEU A O 1
ATOM 753 N N . LEU A 1 100 ? -27.116 1.909 22.464 1.00 96.00 100 LEU A N 1
ATOM 754 C CA . LEU A 1 100 ? -26.569 0.552 22.420 1.00 96.00 100 LEU A CA 1
ATOM 755 C C . LEU A 1 100 ? -25.275 0.422 23.234 1.00 96.00 100 LEU A C 1
ATOM 757 O O . LEU A 1 100 ? -25.098 -0.586 23.912 1.00 96.00 100 LEU A O 1
ATOM 761 N N . LYS A 1 101 ? -24.396 1.432 23.236 1.00 95.44 101 LYS A N 1
ATOM 762 C CA . LYS A 1 101 ? -23.189 1.444 24.086 1.00 95.44 101 LYS A CA 1
ATOM 763 C C . LYS A 1 101 ? -23.533 1.467 25.575 1.00 95.44 101 LYS A C 1
ATOM 765 O O . LYS A 1 101 ? -22.886 0.774 26.358 1.00 95.44 101 LYS A O 1
ATOM 770 N N . VAL A 1 102 ? -24.546 2.242 25.972 1.00 96.50 102 VAL A N 1
ATOM 771 C CA . VAL A 1 102 ? -25.026 2.265 27.364 1.00 96.50 102 VAL A CA 1
ATOM 772 C C . VAL A 1 102 ? -25.589 0.901 27.754 1.00 96.50 102 VAL A C 1
ATOM 774 O O . VAL A 1 102 ? -25.214 0.362 28.794 1.00 96.50 102 VAL A O 1
ATOM 777 N N . LEU A 1 103 ? -26.427 0.309 26.900 1.00 95.81 103 LEU A N 1
ATOM 778 C CA . LEU A 1 103 ? -26.965 -1.031 27.125 1.00 95.81 103 LEU A CA 1
ATOM 779 C C . LEU A 1 103 ? -25.849 -2.078 27.238 1.00 95.81 103 LEU A C 1
ATOM 781 O O . LEU A 1 103 ? -25.851 -2.864 28.183 1.00 95.81 103 LEU A O 1
ATOM 785 N N . LEU A 1 104 ? -24.876 -2.056 26.321 1.00 96.31 104 LEU A N 1
ATOM 786 C CA . LEU A 1 104 ? -23.712 -2.942 26.347 1.00 96.31 104 LEU A CA 1
ATOM 787 C C . LEU A 1 104 ? -22.977 -2.843 27.684 1.00 96.31 104 LEU A C 1
ATOM 789 O O . LEU A 1 104 ? -22.618 -3.866 28.256 1.00 96.31 104 LEU A O 1
ATOM 793 N N . ARG A 1 105 ? -22.784 -1.628 28.209 1.00 95.06 105 ARG A N 1
ATOM 794 C CA . ARG A 1 105 ? -22.136 -1.424 29.507 1.00 95.06 105 ARG A CA 1
ATOM 795 C C . ARG A 1 105 ? -22.924 -2.059 30.652 1.00 95.06 105 ARG A C 1
ATOM 797 O O . ARG A 1 105 ? -22.323 -2.753 31.462 1.00 95.06 105 ARG A O 1
ATOM 804 N N . ILE A 1 106 ? -24.241 -1.863 30.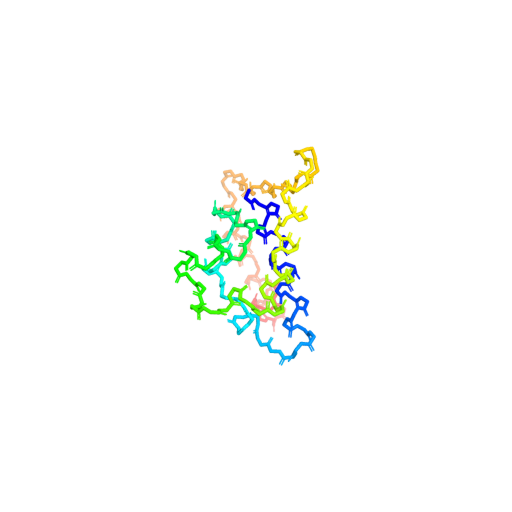694 1.00 96.06 106 ILE A N 1
ATOM 805 C CA . ILE A 1 106 ? -25.105 -2.442 31.736 1.00 96.06 106 ILE A CA 1
ATOM 806 C C . ILE A 1 106 ? -25.048 -3.975 31.698 1.00 96.06 106 ILE A C 1
ATOM 808 O O . ILE A 1 106 ? -24.908 -4.619 32.737 1.00 96.06 106 ILE A O 1
ATOM 812 N N . VAL A 1 107 ? -25.134 -4.570 30.504 1.00 95.62 107 VAL A N 1
ATOM 813 C CA . VAL A 1 107 ? -25.070 -6.031 30.336 1.00 95.62 107 VAL A CA 1
ATOM 814 C C . VAL A 1 107 ? -23.688 -6.562 30.717 1.00 95.62 107 VAL A C 1
ATOM 816 O O . VAL A 1 107 ? -23.592 -7.533 31.459 1.00 95.62 107 VAL A O 1
ATOM 819 N N . ALA A 1 108 ? -22.620 -5.904 30.269 1.00 96.38 108 ALA A N 1
ATOM 820 C CA . ALA A 1 108 ? -21.248 -6.285 30.588 1.00 96.38 108 ALA A CA 1
ATOM 821 C C . ALA A 1 108 ? -20.972 -6.236 32.103 1.00 96.38 108 ALA A C 1
ATOM 823 O O . ALA A 1 108 ? -20.391 -7.172 32.647 1.00 96.38 108 ALA A O 1
ATOM 824 N N . GLU A 1 109 ? -21.447 -5.195 32.797 1.00 94.88 109 GLU A N 1
ATOM 825 C CA . GLU A 1 109 ? -21.351 -5.077 34.259 1.00 94.88 109 GLU A CA 1
ATOM 826 C C . GLU A 1 109 ? -22.126 -6.194 34.975 1.00 94.88 109 GLU A C 1
ATOM 828 O O . GLU A 1 109 ? -21.607 -6.783 35.922 1.00 94.88 109 GLU A O 1
ATOM 833 N N . LYS A 1 110 ? -23.332 -6.534 34.500 1.00 95.31 110 LYS A N 1
ATOM 834 C CA . LYS A 1 110 ? -24.152 -7.614 35.070 1.00 95.31 110 LYS A CA 1
ATOM 835 C C . LYS A 1 110 ? -23.485 -8.987 34.953 1.00 95.31 110 LYS A C 1
ATOM 837 O O . LYS A 1 110 ? -23.541 -9.772 35.894 1.00 95.31 110 LYS A O 1
ATOM 842 N N . GLU A 1 111 ? -22.874 -9.269 33.808 1.00 94.94 111 GLU A N 1
ATOM 843 C CA . GLU A 1 111 ? -22.234 -10.560 33.529 1.00 94.94 111 GLU A CA 1
ATOM 844 C C . GLU A 1 111 ? -20.760 -10.604 33.984 1.00 94.94 111 GLU A C 1
ATOM 846 O O . GLU A 1 111 ? -20.100 -11.634 33.863 1.00 94.94 111 GLU A O 1
ATOM 851 N N . GLY A 1 112 ? -20.219 -9.498 34.512 1.00 92.25 112 GLY A N 1
ATOM 852 C CA . GLY A 1 112 ? -18.835 -9.415 34.989 1.00 92.25 112 GLY A CA 1
ATOM 853 C C . GLY A 1 112 ? -17.780 -9.455 33.876 1.00 92.25 112 GLY A C 1
ATOM 854 O O . GLY A 1 112 ? -16.646 -9.870 34.117 1.00 92.25 112 GLY A O 1
ATOM 855 N N . VAL A 1 113 ? -18.132 -9.035 32.658 1.00 93.94 113 VAL A N 1
ATOM 856 C CA . VAL A 1 113 ? -17.256 -9.069 31.476 1.00 93.94 113 VAL A CA 1
ATOM 857 C C . VAL A 1 113 ? -16.826 -7.654 31.086 1.00 93.94 113 VAL A C 1
ATOM 859 O O . VAL A 1 113 ? -17.563 -6.685 31.245 1.00 93.94 113 VAL A O 1
ATOM 862 N N . ALA A 1 114 ? -15.616 -7.505 30.546 1.00 90.94 114 ALA A N 1
ATOM 863 C CA . ALA A 1 114 ? -15.142 -6.220 30.042 1.00 90.94 114 ALA A CA 1
ATOM 864 C C . ALA A 1 114 ? -15.816 -5.857 28.705 1.00 90.94 114 ALA A C 1
ATOM 866 O O . ALA A 1 114 ? -15.619 -6.532 27.696 1.00 90.94 114 ALA A O 1
ATOM 867 N N . SER A 1 115 ? -16.526 -4.727 28.663 1.00 86.38 115 SER A N 1
ATOM 868 C CA . SER A 1 115 ? -17.259 -4.248 27.477 1.00 86.38 115 SER A CA 1
ATOM 869 C C . SER A 1 115 ? -16.397 -3.984 26.236 1.00 86.38 115 SER A C 1
ATOM 871 O O . SER A 1 115 ? -16.924 -3.971 25.136 1.00 86.38 115 SER A O 1
ATOM 873 N N . LYS A 1 116 ? -15.081 -3.778 26.388 1.00 84.44 116 LYS A N 1
ATOM 874 C CA . LYS A 1 116 ? -14.133 -3.588 25.269 1.00 84.44 116 LYS A CA 1
ATOM 875 C C . LYS A 1 116 ? -13.761 -4.877 24.526 1.00 84.44 116 LYS A C 1
ATOM 877 O O . LYS A 1 116 ? -13.066 -4.795 23.518 1.00 84.44 116 LYS A O 1
ATOM 882 N N . VAL A 1 117 ? -14.126 -6.037 25.066 1.00 80.38 117 VAL A N 1
ATOM 883 C CA . VAL A 1 117 ? -13.807 -7.359 24.496 1.00 80.38 117 VAL A CA 1
ATOM 884 C C . VAL A 1 117 ? -15.009 -7.940 23.729 1.00 80.38 117 VAL A C 1
ATOM 886 O O . VAL A 1 117 ? -14.866 -8.954 23.051 1.00 80.38 117 VAL A O 1
ATOM 889 N N . LEU A 1 118 ? -16.170 -7.280 23.819 1.00 62.78 118 LEU A N 1
ATOM 890 C CA . LEU A 1 118 ? -17.404 -7.562 23.081 1.00 62.78 118 LEU A CA 1
ATOM 891 C C . LEU A 1 118 ? -17.543 -6.591 21.902 1.00 62.78 118 LEU A C 1
ATOM 893 O O . LEU A 1 118 ? -18.017 -7.042 20.838 1.00 62.78 118 LEU A O 1
#

Radius of gyration: 22.2 Å; Cα contacts (8 Å, |Δi|>4): 92; chains: 1; bounding box: 48×25×56 Å

Mean predicted aligned error: 7.01 Å

Sequence (118 aa):
ELAVVQAVAAWREREARERDVPRGRVLKDDAIYEIAQQAPRDATALGRLRTTPKGWERSATATALLAAVNAALAVPKEAMPKLPKTFQPPEGSNAAAELLKVLLRIVAEKEGVASKVL

Foldseek 3Di:
DQLQLVLLQVLLVVVCVVVVHPSVVLPNPVLSVQCVVQLDLALVSSCPDPRDDHPCSVDPSVVSSNVSSVVSVPDDPVRGDDDDPPDDDDPCPVVVVVVVLVVLVVVCVVVVHDSVVD

Solvent-accessible surface area (backbone atoms only — not comparable to full-atom values): 6913 Å² total; per-residue (Å²): 84,70,44,30,39,51,35,49,54,53,49,39,51,52,53,14,60,75,67,74,45,62,46,65,77,73,53,42,70,70,35,47,53,51,46,26,74,68,58,41,76,47,50,72,53,43,55,69,41,86,71,51,64,84,74,46,40,77,35,73,68,41,51,54,49,35,52,36,37,47,55,31,70,68,55,53,81,90,74,48,79,75,78,78,78,80,85,74,77,60,91,62,47,69,62,52,50,52,54,49,52,53,51,46,45,55,52,20,62,74,73,74,46,68,60,91,81,110

Secondary structure (DSSP, 8-state):
-HHHHHHHHHHHHHHHHHTTS-HHHH--HHHHHHHHHH---SHHHHTT-SSSPTTGGGSHHHHHHHHHHHHHHTS-GGGSPPPPPP--PPTTHHHHHHHHHHHHHHHHHHHT--GGG-

Nearest PDB structures (foldseek):
  2dgz-assembly1_A  TM=7.309E-01  e=3.322E-02  Homo sapiens
  2e1e-assembly1_A  TM=8.563E-01  e=9.314E-02  Homo sapiens
  7aud-assembly1_F  TM=8.615E-01  e=6.219E-01  Homo sapiens
  2rrd-assembly1_A  TM=7.230E-01  e=5.006E-01  Homo sapiens
  7aud-assembly5_D  TM=8.051E-01  e=1.070E+00  Homo sapiens

pLDDT: mean 92.2, std 5.58, range [62.78, 97.44]

=== Feature glossary ===
Legend for the data blocks above and below:

— What the protein is —

Sequence gives the chain of amino acids in standard one-letter code (A=alanine, C=cysteine, …, Y=tyrosine), read N→C. It is the only feature that is directly encoded by the gene; all structural features are derived from the folded form of this sequence.

The annotation block draws on four external resources. InterPro: which protein families and domains the sequence belongs to. GO: standardized terms for what the protein does, what process it participates in, and where in the cell it acts. CATH: which structural fold it has in the CATH hierarchy. Organism: the species of origin.

— Where its atoms are —

Atomic coordinates in PDBx/mmCIF format — the same representation the Protein Data Bank distributes. Each line of the _atom_site loop places one backbone atom in Cartesian space (units: ångströms, origin: arbitrary).

Six rendered views show the 3D structure from the faces of a cube — i.e. along ±x, ±y, ±z. Rendering representation is drawn randomly per protein from cartoon (secondary-structure ribbons), sticks (backbone bonds), or molecular surface; coloring is either N→C rainbow (blue at the N-terminus through red at the C-terminus) or one color per chain.

— Local backbone conformation —

DSSP 8-state secondary structure assigns each residue one of H (α-helix), G (3₁₀-helix), I (π-helix), E (extended β-strand), B (isolated β-bridge), T (hydrogen-bonded turn), S (bend), or '-' (coil). The assignment is computed from backbone hydrogen-bond geometry via the Kabsch–Sander algorithm.

P-SEA three-state annotation labels each residue as helix, strand, or coil based purely on the geometry of the Cα trace. It serves as a fallback when the full backbone (and thus DSSP) is unavailable.

φ (phi) and ψ (psi) are the two rotatable backbone dihedrals per residue: φ is the C(i-1)–N–Cα–C torsion, ψ is the N–Cα–C–N(i+1) torsion, both in degrees on (−180°, 180°]. α-helical residues cluster near (−60°, −45°); β-strand residues near (−120°, +130°). A Ramachandran plot is simply a scatter of (φ, ψ) for every residue.

— Global shape and packing —

Radius of gyration (Rg) is the root-mean-square distance of Cα atoms from their centroid — a single number for overall size and compactness. A globular domain of N residues has Rg ≈ 2.2·N^0.38 Å; an extended or disordered chain has a much larger Rg. The Cα contact count is the number of residue pairs whose Cα atoms are within 8 Å and are more than four positions apart in sequence — a standard proxy for tertiary packing density. The bounding box is the smallest axis-aligned box enclosing all Cα atoms.

Accessible surface area quantifies burial. A residue with SASA near zero is packed into the hydrophobic core; one with SASA >100 Å² sits on the surface. Computed here via the Shrake–Rupley numerical algorithm with a 1.4 Å probe.

The contact map is a binary N×N matrix image: pixel (i, j) is dark where Cα_i and Cα_j are within 8 Å and |i−j|>4. Because the |i−j|>4 filter removes local helical contacts, off-diagonal stripes parallel to the main diagonal indicate parallel β-sheets; stripes perpendicular to it indicate antiparallel β-sheets. The Ramachandran plot scatters every residue's (φ, ψ) pair against the sterically allowed regions. The PAE heatmap renders the predicted-aligned-error matrix.

— Structural neighborhood —

A 3Di character summarizes, for each residue, the relative orientation of the Cα frame of its nearest spatial neighbor. Because it encodes fold topology rather than chemistry, 3Di alignments detect remote structural similarity that sequence alignment misses.

Structural nearest neighbors (via Foldseek easy-search vs the PDB). Reported per hit: target PDB id, E-value, and alignment TM-score. A TM-score above ~0.5 is the conventional threshold for 'same fold'.

— Confidence and disorder —

For AlphaFold models, the B-factor field carries pLDDT — the model's own estimate of local accuracy on a 0–100 scale. Regions with pLDDT<50 should be treated as essentially unmodeled; they often correspond to intrinsically disordered segments.

B-factor (Debye–Waller factor) reflects atomic displacement in the crystal lattice. It is an experimental observable (units Å²), not a prediction; low values mean the atom is pinned down, high values mean it moves or is heterogeneous across the crystal.

Predicted Aligned Error (PAE) is an AlphaFold confidence matrix: entry (i, j) is the expected error in the position of residue j, in ångströms, when the prediction is superimposed on the true structure at residue i. Low PAE within a block of residues means that block is internally rigid and well-predicted; high PAE between two blocks means their relative placement is uncertain even if each block individually is confident.